Protein AF-A0A7N2RDJ6-F1 (afdb_monomer)

Radius of gyration: 25.92 Å; Cα contacts (8 Å, |Δi|>4): 77; chains: 1; bounding box: 68×64×64 Å

Organism: Quercus lobata (NCBI:txid97700)

Foldseek 3Di:
DVLLLVCFVDPLLDFDDDDPPPDPDDGDDDDPVSVVSNVVVVVVVCVVVVVVVVVVLVQVLVQLVVQLPPPDPVSNVVSVVVSVVVVVVVVVVVVVVVVCCVPVLVVCCVPVHDNVSVVVVVVVVVVVVVVVVVCVVVGDDDDDDDDVVVVVVVVVVVVVVVVVVVVVVVVVVVD

Structure (mmCIF, N/CA/C/O backbone):
data_AF-A0A7N2RDJ6-F1
#
_entry.id   AF-A0A7N2RDJ6-F1
#
loop_
_atom_site.group_PDB
_atom_site.id
_atom_site.type_symbol
_atom_site.label_atom_id
_atom_site.label_alt_id
_atom_site.label_comp_id
_atom_site.label_asym_id
_atom_site.label_entity_id
_atom_site.label_seq_id
_atom_site.pdbx_PDB_ins_code
_atom_site.Cartn_x
_atom_site.Cartn_y
_atom_site.Cartn_z
_atom_site.occupancy
_atom_site.B_iso_or_equiv
_atom_site.auth_seq_id
_atom_site.auth_comp_id
_atom_site.auth_asym_id
_atom_site.auth_atom_id
_atom_site.pdbx_PDB_model_num
ATOM 1 N N . MET A 1 1 ? -2.648 -0.858 -9.527 1.00 84.12 1 MET A N 1
ATOM 2 C CA . MET A 1 1 ? -1.310 -1.440 -9.790 1.00 84.12 1 MET A CA 1
ATOM 3 C C . MET A 1 1 ? -1.235 -2.173 -11.122 1.00 84.12 1 MET A C 1
ATOM 5 O O . MET A 1 1 ? -0.300 -1.922 -11.865 1.00 84.12 1 MET A O 1
ATOM 9 N N . SER A 1 2 ? -2.200 -3.032 -11.462 1.00 88.25 2 SER A N 1
ATOM 10 C CA . SER A 1 2 ? -2.124 -3.882 -12.663 1.00 88.25 2 SER A CA 1
ATOM 11 C C . SER A 1 2 ? -1.975 -3.104 -13.975 1.00 88.25 2 SER A C 1
ATOM 13 O O . SER A 1 2 ? -1.138 -3.462 -14.792 1.00 88.25 2 SER A O 1
ATOM 15 N N . VAL A 1 3 ? -2.705 -1.995 -14.149 1.00 90.31 3 VAL A N 1
ATOM 16 C CA . VAL A 1 3 ? -2.585 -1.139 -15.346 1.00 90.31 3 VAL A CA 1
ATOM 17 C C . VAL A 1 3 ? -1.170 -0.560 -15.479 1.00 90.31 3 VAL A C 1
ATOM 19 O O . VAL A 1 3 ? -0.570 -0.650 -16.542 1.00 90.31 3 VAL A O 1
ATOM 22 N N . LEU A 1 4 ? -0.598 -0.053 -14.382 1.00 91.44 4 LEU A N 1
ATOM 23 C CA . LEU A 1 4 ? 0.772 0.476 -14.349 1.00 91.44 4 LEU A CA 1
ATOM 24 C C . LEU A 1 4 ? 1.831 -0.613 -14.605 1.00 91.44 4 LEU A C 1
ATOM 26 O O . LEU A 1 4 ? 2.878 -0.367 -15.198 1.00 91.44 4 LEU A O 1
ATOM 30 N N . TRP A 1 5 ? 1.568 -1.848 -14.183 1.00 93.06 5 TRP A N 1
ATOM 31 C CA . TRP A 1 5 ? 2.456 -2.966 -14.489 1.00 93.06 5 TRP A CA 1
ATOM 32 C C . TRP A 1 5 ? 2.391 -3.356 -15.973 1.00 93.06 5 TRP A C 1
ATOM 34 O O . TRP A 1 5 ? 3.430 -3.573 -16.600 1.00 93.06 5 TRP A O 1
ATOM 44 N N . LEU A 1 6 ? 1.195 -3.342 -16.573 1.00 88.94 6 LEU A N 1
ATOM 45 C CA . LEU A 1 6 ? 1.005 -3.575 -18.008 1.00 88.94 6 LEU A CA 1
ATOM 46 C C . LEU A 1 6 ? 1.726 -2.528 -18.866 1.00 88.94 6 LEU A C 1
ATOM 48 O O . LEU A 1 6 ? 2.310 -2.898 -19.885 1.00 88.94 6 LEU A O 1
ATOM 52 N N . THR A 1 7 ? 1.777 -1.258 -18.441 1.00 88.12 7 THR A N 1
ATOM 53 C CA . THR A 1 7 ? 2.555 -0.230 -19.161 1.00 88.12 7 THR A CA 1
ATOM 54 C C . THR A 1 7 ? 4.058 -0.516 -19.168 1.00 88.12 7 THR A C 1
ATOM 56 O O . THR A 1 7 ? 4.753 -0.093 -20.087 1.00 88.12 7 THR A O 1
ATOM 59 N N . ALA A 1 8 ? 4.575 -1.246 -18.174 1.00 86.50 8 ALA A N 1
ATOM 60 C CA . ALA A 1 8 ? 5.980 -1.651 -18.141 1.00 86.50 8 ALA A CA 1
ATOM 61 C C . ALA A 1 8 ? 6.258 -2.904 -18.991 1.00 86.50 8 ALA A C 1
ATOM 63 O O . ALA A 1 8 ? 7.338 -3.012 -19.574 1.00 86.50 8 ALA A O 1
ATOM 64 N N . ILE A 1 9 ? 5.304 -3.842 -19.062 1.00 88.44 9 ILE A N 1
ATOM 65 C CA . ILE A 1 9 ? 5.426 -5.086 -19.842 1.00 88.44 9 ILE A CA 1
ATOM 66 C C . ILE A 1 9 ? 5.318 -4.807 -21.342 1.00 88.44 9 ILE A C 1
ATOM 68 O O . ILE A 1 9 ? 6.100 -5.345 -22.126 1.00 88.44 9 ILE A O 1
ATOM 72 N N . LEU A 1 10 ? 4.348 -3.986 -21.752 1.00 87.69 10 LEU A N 1
ATOM 73 C CA . LEU A 1 10 ? 4.045 -3.776 -23.162 1.00 87.69 10 LEU A CA 1
ATOM 74 C C . LEU A 1 10 ? 5.074 -2.833 -23.805 1.00 87.69 10 LEU A C 1
ATOM 76 O O . LEU A 1 10 ? 5.105 -1.646 -23.479 1.00 87.69 10 LEU A O 1
ATOM 80 N N . PRO A 1 11 ? 5.882 -3.304 -24.774 1.00 78.38 11 PRO A N 1
ATOM 81 C CA . PRO A 1 11 ? 6.878 -2.461 -25.431 1.00 78.38 11 PRO A CA 1
ATOM 82 C C . PRO A 1 11 ? 6.242 -1.332 -26.253 1.00 78.38 11 PRO A C 1
ATOM 84 O O . PRO A 1 11 ? 6.868 -0.298 -26.418 1.00 78.38 11 PRO A O 1
ATOM 87 N N . GLN A 1 12 ? 4.992 -1.494 -26.700 1.00 80.25 12 GLN A N 1
ATOM 88 C CA . GLN A 1 12 ? 4.221 -0.465 -27.414 1.00 80.25 12 GLN A CA 1
ATOM 89 C C . GLN A 1 12 ? 3.769 0.693 -26.502 1.00 80.25 12 GLN A C 1
ATOM 91 O O . GLN A 1 12 ? 3.527 1.806 -26.967 1.00 80.25 12 GLN A O 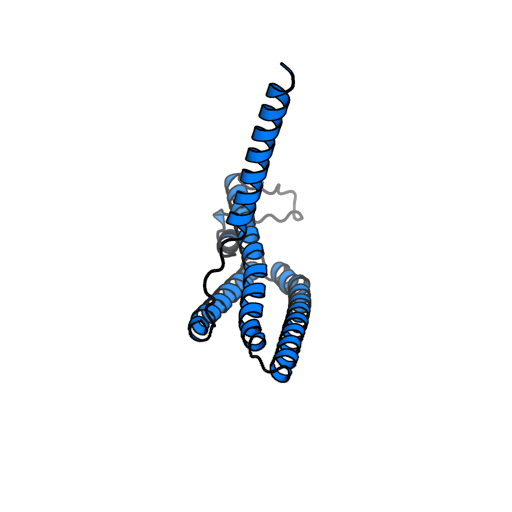1
ATOM 96 N N . ALA A 1 13 ? 3.672 0.455 -25.189 1.00 79.38 13 ALA A N 1
ATOM 97 C CA . ALA A 1 13 ? 3.237 1.455 -24.213 1.00 79.38 13 ALA A CA 1
ATOM 98 C C . ALA A 1 13 ? 4.369 2.404 -23.772 1.00 79.38 13 ALA A C 1
ATOM 100 O O . ALA A 1 13 ? 4.119 3.339 -23.013 1.00 79.38 13 ALA A O 1
ATOM 101 N N . ARG A 1 14 ? 5.602 2.187 -24.249 1.00 82.62 14 ARG A N 1
ATOM 102 C CA . ARG A 1 14 ? 6.781 2.996 -23.919 1.00 82.62 14 ARG A CA 1
ATOM 103 C C . ARG A 1 14 ? 7.601 3.332 -25.170 1.00 82.62 14 ARG A C 1
ATOM 105 O O . ARG A 1 14 ? 7.579 2.567 -26.132 1.00 82.62 14 ARG A O 1
ATOM 112 N N . PRO A 1 15 ? 8.333 4.457 -25.186 1.00 82.50 15 PRO A N 1
ATOM 113 C CA . PRO A 1 15 ? 9.274 4.745 -26.261 1.00 82.50 15 PRO A CA 1
ATOM 114 C C . PRO A 1 15 ? 10.412 3.705 -26.290 1.00 82.50 15 PRO A C 1
ATOM 116 O O . PRO A 1 15 ? 10.702 3.072 -25.265 1.00 82.50 15 PRO A O 1
ATOM 119 N N . PRO A 1 16 ? 11.065 3.511 -27.451 1.00 79.94 16 PRO A N 1
ATOM 120 C CA . PRO A 1 16 ? 12.180 2.582 -27.578 1.00 79.94 16 PRO A CA 1
ATOM 121 C C . PRO A 1 16 ? 13.327 2.959 -26.622 1.00 79.94 16 PRO A C 1
ATOM 123 O O . PRO A 1 16 ? 13.554 4.144 -26.360 1.00 79.94 16 PRO A O 1
ATOM 126 N N . PRO A 1 17 ? 14.054 1.966 -26.075 1.00 76.19 17 PRO A N 1
ATOM 127 C CA . PRO A 1 17 ? 15.124 2.219 -25.118 1.00 76.19 17 PRO A CA 1
ATOM 128 C C . PRO A 1 17 ? 16.243 3.039 -25.770 1.00 76.19 17 PRO A C 1
ATOM 130 O O . PRO A 1 17 ? 16.859 2.602 -26.736 1.00 76.19 17 PRO A O 1
ATOM 133 N N . CYS A 1 18 ? 16.525 4.211 -25.206 1.00 77.94 18 CYS A N 1
ATOM 134 C CA . CYS A 1 18 ? 17.568 5.129 -25.656 1.00 77.94 18 CYS A CA 1
ATOM 135 C C . CYS A 1 18 ? 18.614 5.307 -24.548 1.00 77.94 18 CYS A C 1
ATOM 137 O O . CYS A 1 18 ? 18.261 5.451 -23.373 1.00 77.94 18 CYS A O 1
ATOM 139 N N . LYS A 1 19 ? 19.906 5.300 -24.898 1.00 70.25 19 LYS A N 1
ATOM 140 C CA . LYS A 1 19 ? 21.000 5.586 -23.956 1.00 70.25 19 LYS A CA 1
ATOM 141 C C . LYS A 1 19 ? 21.505 7.005 -24.187 1.00 70.25 19 LYS A C 1
ATOM 143 O O . LYS A 1 19 ? 22.289 7.240 -25.095 1.00 70.25 19 LYS A O 1
ATOM 148 N N . HIS A 1 20 ? 21.129 7.918 -23.295 1.00 65.88 20 HIS A N 1
ATOM 149 C CA . HIS A 1 20 ? 21.476 9.344 -23.371 1.00 65.88 20 HIS A CA 1
ATOM 150 C C . HIS A 1 20 ? 22.996 9.634 -23.462 1.00 65.88 20 HIS A C 1
ATOM 152 O O . HIS A 1 20 ? 23.388 10.682 -23.954 1.00 65.88 20 HIS A O 1
ATOM 158 N N . ASN A 1 21 ? 23.861 8.694 -23.043 1.00 62.94 21 ASN A N 1
ATOM 159 C CA . ASN A 1 21 ? 25.312 8.896 -22.894 1.00 62.94 21 ASN A CA 1
ATOM 160 C C . ASN A 1 21 ? 26.212 8.160 -23.910 1.00 62.94 21 ASN A C 1
ATOM 162 O O . ASN A 1 21 ? 27.425 8.116 -23.714 1.00 62.94 21 ASN A O 1
ATOM 166 N N . LYS A 1 22 ? 25.679 7.568 -24.987 1.00 53.78 22 LYS A N 1
ATOM 167 C CA . LYS A 1 22 ? 26.521 6.985 -26.052 1.00 53.78 22 LYS A CA 1
ATOM 168 C C . LYS A 1 22 ? 26.157 7.571 -27.418 1.00 53.78 22 LYS A C 1
ATOM 170 O O . LYS A 1 22 ? 25.371 6.987 -28.143 1.00 53.78 22 LYS A O 1
ATOM 175 N N . GLY A 1 23 ? 26.771 8.706 -27.765 1.00 53.34 23 GLY A N 1
ATOM 176 C CA . GLY A 1 23 ? 26.924 9.127 -29.164 1.00 53.34 23 GLY A CA 1
ATOM 177 C C . GLY A 1 23 ? 25.750 9.862 -29.820 1.00 53.34 23 GLY A C 1
ATOM 178 O O . GLY A 1 23 ? 25.393 9.530 -30.940 1.00 53.34 23 GLY A O 1
ATOM 179 N N . GLY A 1 24 ? 25.178 10.885 -29.175 1.00 56.41 24 GLY A N 1
ATOM 180 C CA . GLY A 1 24 ? 24.374 11.902 -29.879 1.00 56.41 24 GLY A CA 1
ATOM 181 C C . GLY A 1 24 ? 23.005 11.464 -30.422 1.00 56.41 24 GLY A C 1
ATOM 182 O O . GLY A 1 24 ? 22.359 12.247 -31.119 1.00 56.41 24 GLY A O 1
ATOM 183 N N . GLU A 1 25 ? 22.527 10.259 -30.100 1.00 61.84 25 GLU A N 1
ATOM 184 C CA . GLU A 1 25 ? 21.175 9.819 -30.456 1.00 61.84 25 GLU A CA 1
ATOM 185 C C . GLU A 1 25 ? 20.118 10.637 -29.695 1.00 61.84 25 GLU A C 1
ATOM 187 O O . GLU A 1 25 ? 20.020 10.597 -28.465 1.00 61.84 25 GLU A O 1
ATOM 192 N N . LYS A 1 26 ? 19.298 11.394 -30.435 1.00 68.12 26 LYS A N 1
ATOM 193 C CA . LYS A 1 26 ? 18.128 12.084 -29.881 1.00 68.12 26 LYS A CA 1
ATOM 194 C C . LYS A 1 26 ? 17.074 11.038 -29.517 1.00 68.12 26 LYS A C 1
ATOM 196 O O . LYS A 1 26 ? 16.489 10.417 -30.401 1.00 68.12 26 LYS A O 1
ATOM 201 N N . CYS A 1 27 ? 16.822 10.849 -28.224 1.00 76.88 27 CYS A N 1
ATOM 202 C CA . CYS A 1 27 ? 15.747 9.971 -27.770 1.00 76.88 27 CYS A CA 1
ATOM 203 C C . CYS A 1 27 ? 14.390 10.467 -28.299 1.00 76.88 27 CYS A C 1
ATOM 205 O O . CYS A 1 27 ? 14.088 11.659 -28.228 1.00 76.88 27 CYS A O 1
ATOM 207 N N . VAL A 1 28 ? 13.565 9.548 -28.802 1.00 82.75 28 VAL A N 1
ATOM 208 C CA . VAL A 1 28 ? 12.214 9.860 -29.287 1.00 82.75 28 VAL A CA 1
ATOM 209 C C . VAL A 1 28 ? 11.318 10.209 -28.098 1.00 82.75 28 VAL A C 1
ATOM 211 O O . VAL A 1 28 ? 11.235 9.449 -27.131 1.00 82.75 28 VAL A O 1
ATOM 214 N N . SER A 1 29 ? 10.648 11.361 -28.163 1.00 81.31 29 SER A N 1
ATOM 215 C CA . SER A 1 29 ? 9.663 11.761 -27.156 1.00 81.31 29 SER A CA 1
ATOM 216 C C . SER A 1 29 ? 8.464 10.802 -27.145 1.00 81.31 29 SER A C 1
ATOM 218 O O . SER A 1 29 ? 8.066 10.309 -28.202 1.00 81.31 29 SER A O 1
ATOM 220 N N . PRO A 1 30 ? 7.866 10.531 -25.972 1.00 83.56 30 PRO A N 1
ATOM 221 C CA . PRO A 1 30 ? 6.702 9.657 -25.880 1.00 83.56 30 PRO A CA 1
ATOM 222 C C . PRO A 1 30 ? 5.511 10.239 -26.651 1.00 83.56 30 PRO A C 1
ATOM 224 O O . PRO A 1 30 ? 5.290 11.451 -26.660 1.00 83.56 30 PRO A O 1
ATOM 227 N N . SER A 1 31 ? 4.718 9.361 -27.266 1.00 88.94 31 SER A N 1
ATOM 228 C CA . SER A 1 31 ? 3.460 9.752 -27.911 1.00 88.94 31 SER A CA 1
ATOM 229 C C . SER A 1 31 ? 2.436 10.229 -26.872 1.00 88.94 31 SER A C 1
ATOM 231 O O . SER A 1 31 ? 2.425 9.755 -25.731 1.00 88.94 31 SER A O 1
ATOM 233 N N . SER A 1 32 ? 1.523 11.120 -27.270 1.00 89.94 32 SER A N 1
ATOM 234 C CA . SER A 1 32 ? 0.428 11.607 -26.417 1.00 89.94 32 SER A CA 1
ATOM 235 C C . SER A 1 32 ? -0.410 10.464 -25.835 1.00 89.94 32 SER A C 1
ATOM 237 O O . SER A 1 32 ? -0.785 10.511 -24.665 1.00 89.94 32 SER A O 1
ATOM 239 N N . ALA A 1 33 ? -0.629 9.395 -26.606 1.00 88.44 33 ALA A N 1
ATOM 240 C CA . ALA A 1 33 ? -1.354 8.209 -26.155 1.00 88.44 33 ALA A CA 1
ATOM 241 C C . ALA A 1 33 ? -0.605 7.429 -25.056 1.00 88.44 33 ALA A C 1
ATOM 243 O O . ALA A 1 33 ? -1.222 6.978 -24.092 1.00 88.44 33 ALA A O 1
ATOM 244 N N . GLN A 1 34 ? 0.725 7.304 -25.163 1.00 89.38 34 GLN A N 1
ATOM 245 C CA . GLN A 1 34 ? 1.556 6.633 -24.152 1.00 89.38 34 GLN A CA 1
ATOM 246 C C . GLN A 1 34 ? 1.541 7.413 -22.833 1.00 89.38 34 GLN A C 1
ATOM 248 O O . GLN A 1 34 ? 1.411 6.832 -21.755 1.00 89.38 34 GLN A O 1
ATOM 253 N N . LEU A 1 35 ? 1.611 8.741 -22.928 1.00 90.75 35 LEU A N 1
ATOM 254 C CA . LEU A 1 35 ? 1.555 9.634 -21.778 1.00 90.75 35 LEU A CA 1
ATOM 255 C C . LEU A 1 35 ? 0.173 9.615 -21.104 1.00 90.75 35 LEU A C 1
ATOM 257 O O . LEU A 1 35 ? 0.085 9.505 -19.882 1.00 90.75 35 LEU A O 1
ATOM 261 N N . ALA A 1 36 ? -0.907 9.667 -21.889 1.00 92.69 36 ALA A N 1
ATOM 262 C CA . ALA A 1 36 ? -2.274 9.590 -21.379 1.00 92.69 36 ALA A CA 1
ATOM 263 C C . ALA A 1 36 ? -2.535 8.263 -20.649 1.00 92.69 36 ALA A C 1
ATOM 265 O O . ALA A 1 36 ? -3.088 8.259 -19.547 1.00 92.69 36 ALA A O 1
ATOM 266 N N . LEU A 1 37 ? -2.073 7.144 -21.217 1.00 91.69 37 LEU A N 1
ATOM 267 C CA . LEU A 1 37 ? -2.161 5.835 -20.575 1.00 91.69 37 LEU 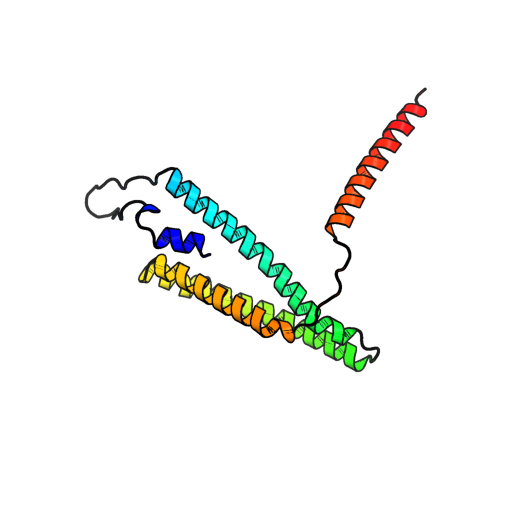A CA 1
ATOM 268 C C . LEU A 1 37 ? -1.411 5.821 -19.235 1.00 91.69 37 LEU A C 1
ATOM 270 O O . LEU A 1 37 ? -1.970 5.390 -18.225 1.00 91.69 37 LEU A O 1
ATOM 274 N N . LEU A 1 38 ? -0.185 6.346 -19.200 1.00 91.62 38 LEU A N 1
ATOM 275 C CA . LEU A 1 38 ? 0.614 6.427 -17.978 1.00 91.62 38 LEU A CA 1
ATOM 276 C C . LEU A 1 38 ? -0.076 7.268 -16.891 1.00 91.62 38 LEU A C 1
ATOM 278 O O . LEU A 1 38 ? -0.194 6.820 -15.749 1.00 91.62 38 LEU A O 1
ATOM 282 N N . PHE A 1 39 ? -0.580 8.456 -17.236 1.00 94.06 39 PHE A N 1
ATOM 283 C CA . PHE A 1 39 ? -1.293 9.308 -16.282 1.00 94.06 39 PHE A CA 1
ATOM 284 C C . PHE A 1 39 ? -2.579 8.662 -15.776 1.00 94.06 39 PHE A C 1
ATOM 286 O O . PHE A 1 39 ? -2.835 8.686 -14.572 1.00 94.06 39 PHE A O 1
ATOM 293 N N . SER A 1 40 ? -3.353 8.020 -16.653 1.00 94.12 40 SER A N 1
ATOM 294 C CA . SER A 1 40 ? -4.555 7.294 -16.233 1.00 94.12 40 SER A CA 1
ATOM 295 C C . SER A 1 40 ? -4.230 6.187 -15.218 1.00 94.12 40 SER A C 1
ATOM 297 O O . SER A 1 40 ? -4.941 6.023 -14.223 1.00 94.12 40 SER A O 1
ATOM 299 N N . ALA A 1 41 ? -3.105 5.486 -15.404 1.00 94.31 41 ALA A N 1
ATOM 300 C CA . ALA A 1 41 ? -2.645 4.448 -14.490 1.00 94.31 41 ALA A CA 1
ATOM 301 C C . ALA A 1 41 ? -2.250 5.018 -13.118 1.00 94.31 41 ALA A C 1
ATOM 303 O O . ALA A 1 41 ? -2.590 4.417 -12.095 1.00 94.31 41 ALA A O 1
ATOM 304 N N . PHE A 1 42 ? -1.581 6.176 -13.083 1.00 93.62 42 PHE A N 1
ATOM 305 C CA . PHE A 1 42 ? -1.235 6.877 -11.842 1.00 93.62 42 PHE A CA 1
ATOM 306 C C . PHE A 1 42 ? -2.460 7.409 -11.095 1.00 93.62 42 PHE A C 1
ATOM 308 O O . PHE A 1 42 ? -2.541 7.242 -9.878 1.00 93.62 42 PHE A O 1
ATOM 315 N N . VAL A 1 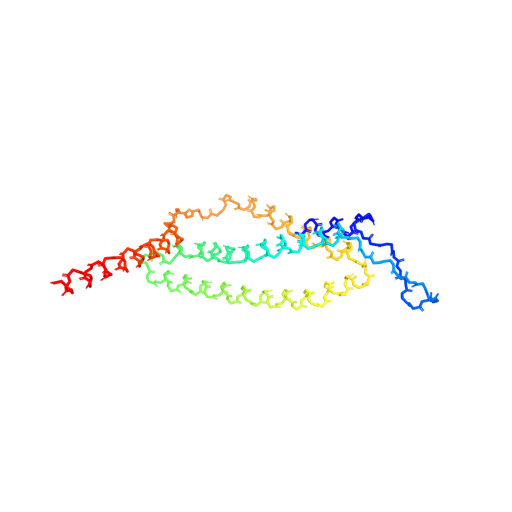43 ? -3.434 7.980 -11.808 1.00 95.69 43 VAL A N 1
ATOM 316 C CA . VAL A 1 43 ? 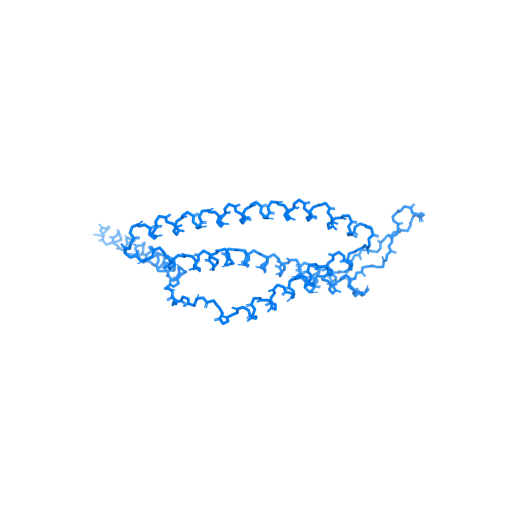-4.694 8.450 -11.209 1.00 95.69 43 VAL A CA 1
ATOM 317 C C . VAL A 1 43 ? -5.438 7.284 -10.565 1.00 95.69 43 VAL A C 1
ATOM 319 O O . VAL A 1 43 ? -5.772 7.342 -9.382 1.00 95.69 43 VAL A O 1
ATOM 322 N N . LEU A 1 44 ? -5.628 6.185 -11.300 1.00 93.19 44 LEU A N 1
ATOM 323 C CA . LEU A 1 44 ? -6.307 4.999 -10.773 1.00 93.19 44 LEU A CA 1
ATOM 324 C C . LEU A 1 44 ? -5.558 4.394 -9.574 1.00 93.19 44 LEU A C 1
ATOM 326 O O . LEU A 1 44 ? -6.168 3.904 -8.624 1.00 93.19 44 LEU A O 1
ATOM 330 N N . MET A 1 45 ? -4.226 4.432 -9.612 1.00 93.06 45 MET A N 1
ATOM 331 C CA . MET A 1 45 ? -3.371 4.005 -8.510 1.00 93.06 45 MET A CA 1
ATOM 332 C C . MET A 1 45 ? -3.565 4.854 -7.253 1.00 93.06 45 MET A C 1
ATOM 334 O O . MET A 1 45 ? -3.711 4.265 -6.185 1.00 93.06 45 MET A O 1
ATOM 338 N N . SER A 1 46 ? -3.548 6.186 -7.364 1.00 93.88 46 SER A N 1
ATOM 339 C CA . SER A 1 46 ? -3.722 7.080 -6.211 1.00 93.88 46 SER A CA 1
ATOM 340 C C . SER A 1 46 ? -5.101 6.878 -5.599 1.00 93.88 46 SER A C 1
ATOM 342 O O . SER A 1 46 ? -5.195 6.525 -4.429 1.00 93.88 46 SER A O 1
ATOM 344 N N . VAL A 1 47 ? -6.160 6.926 -6.414 1.00 93.69 47 VAL A N 1
ATOM 345 C CA . VAL A 1 47 ? -7.538 6.715 -5.939 1.00 93.69 47 VAL A CA 1
ATOM 346 C C . VAL A 1 47 ? -7.679 5.382 -5.193 1.00 93.69 47 VAL A C 1
ATOM 348 O O . VAL A 1 47 ? -8.256 5.334 -4.107 1.00 93.69 47 VAL A O 1
ATOM 351 N N . GLY A 1 48 ? -7.117 4.296 -5.735 1.00 90.69 48 GLY A N 1
ATOM 352 C CA . GLY A 1 48 ? -7.153 2.990 -5.076 1.00 90.69 48 GLY A CA 1
ATOM 353 C C . GLY A 1 48 ? -6.333 2.934 -3.782 1.00 90.69 48 GLY A C 1
ATOM 354 O O . GLY A 1 48 ? -6.810 2.420 -2.772 1.00 90.69 48 GLY A O 1
ATOM 355 N N . ALA A 1 49 ? -5.104 3.454 -3.791 1.00 89.50 49 ALA A N 1
ATOM 356 C CA . ALA A 1 49 ? -4.214 3.409 -2.633 1.00 89.50 49 ALA A CA 1
ATOM 357 C C . ALA A 1 49 ? -4.736 4.258 -1.466 1.00 89.50 49 ALA A C 1
ATOM 359 O O . ALA A 1 49 ? -4.677 3.820 -0.315 1.00 89.50 49 ALA A O 1
ATOM 360 N N . ASP A 1 50 ? -5.267 5.439 -1.769 1.00 90.25 50 ASP A N 1
ATOM 361 C CA . ASP A 1 50 ? -5.757 6.387 -0.773 1.00 90.25 50 ASP A CA 1
ATOM 362 C C . 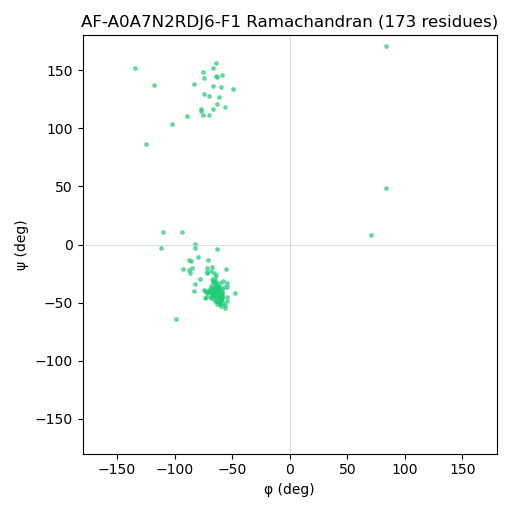ASP A 1 50 ? -7.136 5.989 -0.233 1.00 90.25 50 ASP A C 1
ATOM 364 O O . ASP A 1 50 ? -7.421 6.226 0.938 1.00 90.25 50 ASP A O 1
ATOM 368 N N . GLY A 1 51 ? -7.965 5.306 -1.031 1.00 90.12 51 GLY A N 1
ATOM 369 C CA . GLY A 1 51 ? -9.256 4.785 -0.576 1.00 90.12 51 GLY A CA 1
ATOM 370 C C . GLY A 1 51 ? -9.138 3.590 0.376 1.00 90.12 51 GLY A C 1
ATOM 371 O O . GLY A 1 51 ? -9.856 3.515 1.371 1.00 90.12 51 GLY A O 1
ATOM 372 N N . ILE A 1 52 ? -8.218 2.656 0.114 1.00 90.81 52 ILE A N 1
ATOM 373 C CA . ILE A 1 52 ? -8.127 1.407 0.892 1.00 90.81 52 ILE A CA 1
ATOM 374 C C . ILE A 1 52 ? -7.629 1.659 2.322 1.00 90.81 52 ILE A C 1
ATOM 376 O O . ILE A 1 52 ? -8.162 1.070 3.258 1.00 90.81 52 ILE A O 1
ATOM 380 N N . ARG A 1 53 ? -6.640 2.543 2.508 1.00 87.62 53 ARG A N 1
ATOM 381 C CA . ARG A 1 53 ? -5.968 2.784 3.802 1.00 87.62 53 ARG A CA 1
ATOM 382 C C . ARG A 1 53 ? -6.912 3.186 4.953 1.00 87.62 53 ARG A C 1
ATOM 384 O O . ARG A 1 53 ? -6.874 2.522 5.993 1.00 87.62 53 ARG A O 1
ATOM 391 N N . PRO A 1 54 ? -7.752 4.235 4.829 1.00 89.56 54 PRO A N 1
ATOM 392 C CA . PRO A 1 54 ? -8.665 4.618 5.904 1.00 89.56 54 PRO A CA 1
ATOM 393 C C . PRO A 1 54 ? -9.739 3.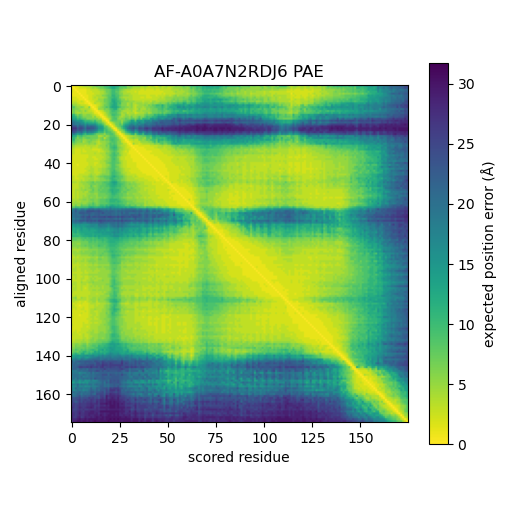550 6.138 1.00 89.56 54 PRO A C 1
ATOM 395 O O . PRO A 1 54 ? -10.072 3.262 7.287 1.00 89.56 54 PRO A O 1
ATOM 398 N N . CYS A 1 55 ? -10.232 2.908 5.073 1.00 89.12 55 CYS A N 1
ATOM 399 C CA . CYS A 1 55 ? -11.236 1.852 5.171 1.00 89.12 55 CYS A CA 1
ATOM 400 C C . CYS A 1 55 ? -10.703 0.612 5.898 1.00 89.12 55 CYS A C 1
ATOM 402 O O . CYS A 1 55 ? -11.397 0.071 6.756 1.00 89.12 55 CYS A O 1
ATOM 404 N N . SER A 1 56 ? -9.472 0.179 5.609 1.00 89.75 56 SER A N 1
ATOM 405 C CA . SER A 1 56 ? -8.861 -0.977 6.271 1.00 89.75 56 SER A CA 1
ATOM 406 C C . SER A 1 56 ? -8.594 -0.722 7.752 1.00 89.75 56 SER A C 1
ATOM 408 O O . SER A 1 56 ? -8.798 -1.616 8.572 1.00 89.75 56 SER A O 1
ATOM 410 N N . LEU A 1 57 ? -8.169 0.496 8.107 1.00 90.44 57 LEU A N 1
ATOM 411 C CA . LEU A 1 57 ? -7.907 0.855 9.499 1.00 90.44 57 LEU A CA 1
ATOM 412 C C . LEU A 1 57 ? -9.205 0.920 10.313 1.00 90.44 57 LEU A C 1
ATOM 414 O O . LEU A 1 57 ? -9.268 0.352 11.402 1.00 90.44 57 LEU A O 1
ATOM 418 N N . ALA A 1 58 ? -10.243 1.561 9.765 1.00 89.31 58 ALA A N 1
ATOM 419 C CA . ALA A 1 58 ? -11.566 1.610 10.381 1.00 89.31 58 ALA A CA 1
ATOM 420 C C . ALA A 1 58 ? -12.151 0.201 10.555 1.00 89.31 58 ALA A C 1
ATOM 422 O O . ALA A 1 58 ? -12.551 -0.163 11.656 1.00 89.31 58 ALA A O 1
ATOM 423 N N . PHE A 1 59 ? -12.095 -0.626 9.506 1.00 88.75 59 PHE A N 1
ATOM 424 C CA . PHE A 1 59 ? -12.547 -2.015 9.557 1.00 88.75 59 PHE A CA 1
ATOM 425 C C . PHE A 1 59 ? -11.809 -2.841 10.621 1.00 88.75 59 PHE A C 1
ATOM 427 O O . PHE A 1 59 ? -12.439 -3.600 11.356 1.00 88.75 59 PHE A O 1
ATOM 434 N N . GLY A 1 60 ? -10.485 -2.686 10.731 1.00 89.25 60 GLY A N 1
ATOM 435 C CA . GLY A 1 60 ? -9.686 -3.352 11.760 1.00 89.25 60 GLY A CA 1
ATOM 436 C C . GLY A 1 60 ? -10.071 -2.911 13.172 1.00 89.25 60 GLY A C 1
ATOM 437 O O . GLY A 1 60 ? -10.282 -3.755 14.041 1.00 89.25 60 GLY A O 1
ATOM 438 N N . ALA A 1 61 ? -10.236 -1.605 13.394 1.00 87.75 61 ALA A N 1
ATOM 439 C CA . ALA A 1 61 ? -10.693 -1.067 14.675 1.00 87.75 61 ALA A CA 1
ATOM 440 C C . ALA A 1 61 ? -12.096 -1.579 15.048 1.00 87.75 61 ALA A C 1
ATOM 442 O O . ALA A 1 61 ? -12.346 -1.931 16.205 1.00 87.75 61 ALA A O 1
ATOM 443 N N . ASP A 1 62 ? -12.982 -1.692 14.060 1.00 86.88 62 ASP A N 1
ATOM 444 C CA . ASP A 1 62 ? -14.341 -2.201 14.211 1.00 86.88 62 ASP A CA 1
ATOM 445 C C . ASP A 1 62 ? -14.377 -3.653 14.720 1.00 86.88 62 ASP A C 1
ATOM 447 O O . ASP A 1 62 ? -15.244 -3.997 15.529 1.00 86.88 62 ASP A O 1
ATOM 451 N N . GLN A 1 63 ? -13.396 -4.489 14.359 1.00 85.81 63 GLN A N 1
ATOM 452 C CA . GLN A 1 63 ? -13.298 -5.855 14.894 1.00 85.81 63 GLN A CA 1
ATOM 453 C C . GLN A 1 63 ? -13.047 -5.882 16.413 1.00 85.81 63 GLN A C 1
ATOM 455 O O . GLN A 1 63 ? -13.550 -6.765 17.106 1.00 85.81 63 GLN A O 1
ATOM 460 N N . PHE A 1 64 ? -12.306 -4.911 16.958 1.00 79.81 64 PHE A N 1
ATOM 461 C CA . PHE A 1 64 ? -11.969 -4.855 18.388 1.00 79.81 64 PHE A CA 1
ATOM 462 C C . PHE A 1 64 ? -12.964 -4.031 19.219 1.00 79.81 64 PHE A C 1
ATOM 464 O O . PHE A 1 64 ? -13.061 -4.222 20.433 1.00 79.81 64 PHE A O 1
ATOM 471 N N . ASN A 1 65 ? -13.729 -3.136 18.588 1.00 70.69 65 ASN A N 1
ATOM 472 C CA . ASN A 1 65 ? -14.653 -2.232 19.276 1.00 70.69 65 ASN A CA 1
ATOM 473 C C . ASN A 1 65 ? -15.841 -2.963 19.934 1.00 70.69 65 ASN A C 1
ATOM 475 O O . ASN A 1 65 ? -16.325 -2.544 20.984 1.00 70.69 65 ASN A O 1
ATOM 479 N N . GLN A 1 66 ? -16.289 -4.099 19.387 1.00 64.25 66 GLN A N 1
ATOM 480 C CA . GLN A 1 66 ? -17.393 -4.857 19.997 1.00 64.25 66 GLN A CA 1
ATOM 481 C C . GLN A 1 66 ? -17.021 -5.500 21.344 1.00 64.25 66 GLN A C 1
ATOM 483 O O . GLN A 1 66 ? -17.888 -5.684 22.193 1.00 64.25 66 GLN A O 1
ATOM 488 N N . LEU A 1 67 ? -15.730 -5.732 21.614 1.00 60.62 67 LEU A N 1
ATOM 489 C CA . LEU A 1 67 ? -15.260 -6.187 22.929 1.00 60.62 67 LEU A CA 1
ATOM 490 C C . LEU A 1 67 ? -15.363 -5.093 24.010 1.00 60.62 67 LEU A C 1
ATOM 492 O O . LEU A 1 67 ? -15.189 -5.377 25.194 1.00 60.62 67 LEU A O 1
ATOM 496 N N . VAL A 1 68 ? -15.579 -3.830 23.627 1.00 57.28 68 VAL A N 1
ATOM 497 C CA . VAL A 1 68 ? -15.677 -2.674 24.539 1.00 57.28 68 VAL A CA 1
ATOM 498 C C . VAL A 1 68 ? -17.115 -2.475 25.040 1.00 57.28 68 VAL A C 1
ATOM 500 O O . VAL A 1 68 ? -17.306 -1.857 26.086 1.00 57.28 68 VAL A O 1
ATOM 503 N N . GLN A 1 69 ? -18.116 -3.000 24.323 1.00 56.88 69 GLN A N 1
ATOM 504 C CA . GLN A 1 69 ? -19.545 -2.835 24.635 1.00 56.88 69 GLN A CA 1
ATOM 505 C C . GLN A 1 69 ? -20.079 -3.812 25.697 1.00 56.88 69 GLN A C 1
ATOM 507 O O . GLN A 1 69 ? -21.254 -3.751 26.037 1.00 56.88 69 GLN A O 1
ATOM 512 N N . VAL A 1 70 ? -19.237 -4.699 26.235 1.00 65.50 70 VAL A N 1
ATOM 513 C CA . VAL A 1 70 ? -19.598 -5.569 27.363 1.00 65.50 70 VAL A CA 1
ATOM 514 C C . VAL A 1 70 ? -19.623 -4.728 28.648 1.00 65.50 70 VAL A C 1
ATOM 516 O O . VAL A 1 70 ? -18.643 -4.039 28.934 1.00 65.50 70 VAL A O 1
ATOM 519 N N . ASP A 1 71 ? -20.705 -4.799 29.435 1.00 65.69 71 ASP A N 1
ATOM 520 C CA . ASP A 1 71 ? -20.919 -4.002 30.667 1.00 65.69 71 ASP A CA 1
ATOM 521 C C . ASP A 1 71 ? -19.901 -4.270 31.799 1.00 65.69 71 ASP A C 1
ATOM 523 O O . ASP A 1 71 ? -19.869 -3.581 32.821 1.00 65.69 71 ASP A O 1
ATOM 527 N N . ASP A 1 72 ? -18.993 -5.227 31.610 1.00 76.69 72 ASP A N 1
ATOM 528 C CA . ASP A 1 72 ? -17.888 -5.489 32.522 1.00 76.69 72 ASP A CA 1
ATOM 529 C C . ASP A 1 72 ? -16.772 -4.438 32.407 1.00 76.69 72 ASP A C 1
ATOM 531 O O . ASP A 1 72 ? -15.970 -4.417 31.465 1.00 76.69 72 ASP A O 1
ATOM 535 N N . LEU A 1 73 ? -16.616 -3.618 33.451 1.00 78.19 73 LEU A N 1
ATOM 536 C CA . LEU A 1 73 ? -15.576 -2.581 33.537 1.00 78.19 73 LEU A CA 1
ATOM 537 C C . LEU A 1 73 ? -14.147 -3.135 33.326 1.00 78.19 73 LEU A C 1
ATOM 539 O O . LEU A 1 73 ? -13.278 -2.452 32.772 1.00 78.19 73 LEU A O 1
ATOM 543 N N . LYS A 1 74 ? -13.892 -4.382 33.757 1.00 77.25 74 LYS A N 1
ATOM 544 C CA . LYS A 1 74 ? -12.608 -5.082 33.552 1.00 77.25 74 LYS A CA 1
ATOM 545 C C . LYS A 1 74 ? -12.379 -5.442 32.082 1.00 77.25 74 LYS A C 1
ATOM 547 O O . LYS A 1 74 ? -11.260 -5.279 31.589 1.00 77.25 74 LYS A O 1
ATOM 552 N N . VAL A 1 75 ? -13.424 -5.897 31.390 1.00 75.88 75 VAL A N 1
ATOM 553 C CA . VAL A 1 75 ? -13.382 -6.240 29.961 1.00 75.88 75 VAL A CA 1
ATOM 554 C C . VAL A 1 75 ? -13.177 -4.971 29.139 1.00 75.88 75 VAL A C 1
ATOM 556 O O . VAL A 1 75 ? -12.242 -4.912 28.345 1.00 75.88 75 VAL A O 1
ATOM 559 N N . LYS A 1 76 ? -13.916 -3.898 29.438 1.00 75.81 76 LYS A N 1
ATOM 560 C CA . LYS A 1 76 ? -13.768 -2.591 28.783 1.00 75.81 76 LYS A CA 1
ATOM 561 C C . LYS A 1 76 ? -12.337 -2.040 28.838 1.00 75.81 76 LYS A C 1
ATOM 563 O O . LYS A 1 76 ? -11.782 -1.660 27.807 1.00 75.81 76 LYS A O 1
ATOM 568 N N . LYS A 1 77 ? -11.700 -2.034 30.020 1.00 80.12 77 LYS A N 1
ATOM 569 C CA . LYS A 1 77 ? -10.297 -1.589 30.175 1.00 80.12 77 LYS A CA 1
ATOM 570 C C . LYS A 1 77 ? -9.324 -2.447 29.359 1.00 80.12 77 LYS A C 1
ATOM 572 O O . LYS A 1 77 ? -8.390 -1.909 28.764 1.00 80.12 77 LYS A O 1
ATOM 577 N N . ARG A 1 78 ? -9.536 -3.768 29.318 1.00 79.38 78 ARG A N 1
ATOM 578 C CA . ARG A 1 78 ? -8.721 -4.689 28.513 1.00 79.38 78 ARG A CA 1
ATOM 579 C C . ARG A 1 78 ? -8.885 -4.405 27.016 1.00 79.38 78 ARG A C 1
ATOM 581 O O . ARG A 1 78 ? -7.879 -4.307 26.322 1.00 79.38 78 ARG A O 1
ATOM 588 N N . SER A 1 79 ? -10.112 -4.217 26.541 1.00 79.50 79 SER A N 1
ATOM 589 C CA . SER A 1 79 ? -10.417 -3.973 25.127 1.00 79.50 79 SER A CA 1
ATOM 590 C C . SER A 1 79 ? -9.828 -2.653 24.616 1.00 79.50 79 SER A C 1
ATOM 592 O O . SER A 1 79 ? -9.224 -2.628 23.547 1.00 79.50 79 SER A O 1
ATOM 594 N N . VAL A 1 80 ? -9.886 -1.577 25.413 1.00 83.94 80 VAL A N 1
ATOM 595 C CA . VAL A 1 80 ? -9.230 -0.295 25.076 1.00 83.94 80 VAL A CA 1
ATOM 596 C C . VAL A 1 80 ? -7.711 -0.456 24.966 1.00 83.94 80 VAL A C 1
ATOM 598 O O . VAL A 1 80 ? -7.101 0.062 24.032 1.00 83.94 80 VAL A O 1
ATOM 601 N N . LYS A 1 81 ? -7.094 -1.217 25.881 1.00 86.81 81 LYS A N 1
ATOM 602 C CA . LYS A 1 81 ? -5.652 -1.492 25.836 1.00 86.81 81 LYS A CA 1
ATOM 603 C C . LYS A 1 81 ? -5.266 -2.279 24.579 1.00 86.81 81 LYS A C 1
ATOM 605 O O . LYS A 1 81 ? -4.279 -1.932 23.939 1.00 86.81 81 LYS A O 1
ATOM 610 N N . ILE A 1 82 ? -6.056 -3.288 24.201 1.00 86.75 82 ILE A N 1
ATOM 611 C CA . ILE A 1 82 ? -5.846 -4.066 22.967 1.00 86.75 82 ILE A CA 1
ATOM 612 C C . ILE A 1 82 ? -5.927 -3.154 21.739 1.00 86.75 82 ILE A C 1
ATOM 614 O O . ILE A 1 82 ? -5.046 -3.214 20.885 1.00 86.75 82 ILE A O 1
ATOM 618 N N . LEU A 1 83 ? -6.927 -2.271 21.677 1.00 88.69 83 LEU A N 1
ATOM 619 C CA . LEU A 1 83 ? -7.087 -1.329 20.571 1.00 88.69 83 LEU A CA 1
ATOM 620 C C . LEU A 1 83 ? -5.899 -0.355 20.465 1.00 88.69 83 LEU A C 1
ATOM 622 O O . LEU A 1 83 ? -5.388 -0.119 19.373 1.00 88.69 83 LEU A O 1
ATOM 626 N N . GLN A 1 84 ? -5.410 0.171 21.590 1.00 89.88 84 GLN A N 1
ATOM 627 C CA . GLN A 1 84 ? -4.225 1.034 21.608 1.00 89.88 84 GLN A CA 1
ATOM 628 C C . GLN A 1 84 ? -2.967 0.287 21.143 1.00 89.88 84 GLN A C 1
ATOM 630 O O . GLN A 1 84 ? -2.191 0.818 20.348 1.00 89.88 84 GLN A O 1
ATOM 635 N N . THR A 1 85 ? -2.769 -0.950 21.606 1.00 91.19 85 THR A N 1
ATOM 636 C CA . THR A 1 85 ? -1.665 -1.803 21.150 1.00 91.19 85 THR A CA 1
ATOM 637 C C . THR A 1 85 ? -1.770 -2.100 19.654 1.00 91.19 85 THR A C 1
ATOM 639 O O . THR A 1 85 ? -0.754 -2.030 18.968 1.00 91.19 85 THR A O 1
ATOM 642 N N . PHE A 1 86 ? -2.975 -2.350 19.135 1.00 90.69 86 PHE A N 1
ATOM 643 C CA . PHE A 1 86 ? -3.223 -2.521 17.703 1.00 90.69 86 PHE A CA 1
ATOM 644 C C . PHE A 1 86 ? -2.794 -1.288 16.901 1.00 90.69 86 PHE A C 1
ATOM 646 O O . PHE A 1 86 ? -2.023 -1.430 15.955 1.00 90.69 86 PHE A O 1
ATOM 653 N N . PHE A 1 87 ? -3.214 -0.082 17.298 1.00 91.50 87 PHE A N 1
ATOM 654 C CA . PHE A 1 87 ? -2.792 1.142 16.611 1.00 91.50 87 PHE A CA 1
ATOM 655 C C . PHE A 1 87 ? -1.277 1.353 16.680 1.00 91.50 87 PHE A C 1
ATOM 657 O O . PHE A 1 87 ? -0.671 1.700 15.670 1.00 91.50 87 PHE A O 1
ATOM 664 N N . ASN A 1 88 ? -0.655 1.105 17.835 1.00 94.31 88 ASN A N 1
ATOM 665 C CA . ASN A 1 88 ? 0.792 1.251 17.984 1.00 94.31 88 ASN A CA 1
ATOM 666 C C . ASN A 1 88 ? 1.561 0.310 17.040 1.00 94.31 88 ASN A C 1
ATOM 668 O O . ASN A 1 88 ? 2.429 0.759 16.299 1.00 94.31 88 ASN A O 1
ATOM 672 N N . TRP A 1 89 ? 1.190 -0.975 17.010 1.00 94.25 89 TRP A N 1
ATOM 673 C CA . TRP A 1 89 ? 1.776 -1.956 16.090 1.00 94.25 89 TRP A CA 1
ATOM 674 C C . TRP A 1 89 ? 1.480 -1.645 14.623 1.00 94.25 89 TRP A C 1
ATOM 676 O O . TRP A 1 89 ? 2.343 -1.834 13.770 1.00 94.25 89 TRP A O 1
ATOM 686 N N . TYR A 1 90 ? 0.282 -1.144 14.315 1.00 92.44 90 TYR A N 1
ATOM 687 C CA . TYR A 1 90 ? -0.072 -0.723 12.965 1.00 92.44 90 TYR A CA 1
ATOM 688 C C . TYR A 1 90 ? 0.871 0.383 12.475 1.00 92.44 90 TYR A C 1
ATOM 690 O O . TYR A 1 90 ? 1.495 0.221 11.428 1.00 92.44 90 TYR A O 1
ATOM 698 N N . TYR A 1 91 ? 1.041 1.466 13.240 1.00 94.00 91 TYR A N 1
ATOM 699 C CA . TYR A 1 91 ? 1.914 2.576 12.841 1.00 94.00 91 TYR A CA 1
ATOM 700 C C . TYR A 1 91 ? 3.390 2.182 12.772 1.00 94.00 91 TYR A C 1
ATOM 702 O O . TYR A 1 91 ? 4.070 2.579 11.824 1.00 94.00 91 TYR A O 1
ATOM 710 N N . ASP A 1 92 ? 3.863 1.362 13.711 1.00 96.00 92 ASP A N 1
ATOM 711 C CA . ASP A 1 92 ? 5.225 0.824 13.681 1.00 96.00 92 ASP A CA 1
ATOM 712 C C . ASP A 1 92 ? 5.466 -0.013 12.411 1.00 96.00 92 ASP A C 1
ATOM 714 O O . ASP A 1 92 ? 6.399 0.242 11.644 1.00 96.00 92 ASP A O 1
ATOM 718 N N . SER A 1 93 ? 4.541 -0.928 12.094 1.00 95.50 93 SER A N 1
ATOM 719 C CA . SER A 1 93 ? 4.623 -1.763 10.889 1.00 95.50 93 SER A CA 1
ATOM 720 C C . SER A 1 93 ? 4.574 -0.950 9.590 1.00 95.50 93 SER A C 1
ATOM 722 O O . SER A 1 93 ? 5.288 -1.270 8.634 1.00 95.50 93 SER A O 1
ATOM 724 N N . VAL A 1 94 ? 3.781 0.127 9.543 1.00 93.81 94 VAL A N 1
ATOM 725 C CA . VAL A 1 94 ? 3.725 1.045 8.396 1.00 93.81 94 VAL A CA 1
ATOM 726 C C . VAL A 1 94 ? 5.052 1.782 8.246 1.00 93.81 94 VAL A C 1
ATOM 728 O O . VAL A 1 94 ? 5.559 1.874 7.127 1.00 93.81 94 VAL A O 1
ATOM 731 N N . GLY A 1 95 ? 5.643 2.249 9.347 1.00 95.94 95 GLY A N 1
ATOM 732 C CA . GLY A 1 95 ? 6.962 2.882 9.344 1.00 95.94 95 GLY A CA 1
ATOM 733 C C . GLY A 1 95 ? 8.029 1.971 8.734 1.00 95.94 95 GLY A C 1
ATOM 734 O O . GLY A 1 95 ? 8.685 2.351 7.759 1.00 95.94 95 GLY A O 1
ATOM 735 N N . ILE A 1 96 ? 8.129 0.732 9.224 1.00 97.06 96 ILE A N 1
ATOM 736 C CA . ILE A 1 96 ? 9.062 -0.279 8.696 1.00 97.06 96 ILE A CA 1
ATOM 737 C C . ILE A 1 96 ? 8.786 -0.562 7.212 1.00 97.06 96 ILE A C 1
ATOM 739 O O . ILE A 1 96 ? 9.711 -0.616 6.398 1.00 97.06 96 ILE A O 1
ATOM 743 N N . SER A 1 97 ? 7.514 -0.691 6.831 1.00 94.56 97 SER A N 1
ATOM 744 C CA . SER A 1 97 ? 7.115 -0.944 5.442 1.00 94.56 97 SER A CA 1
ATOM 745 C C . SER A 1 97 ? 7.540 0.186 4.502 1.00 94.56 97 SER A C 1
ATOM 747 O O . SER A 1 97 ? 8.014 -0.084 3.398 1.00 94.56 97 SER A O 1
ATOM 749 N N . VAL A 1 98 ? 7.418 1.448 4.928 1.00 95.44 98 VAL A N 1
ATOM 750 C CA . VAL A 1 98 ? 7.870 2.607 4.143 1.00 95.44 98 VAL A CA 1
ATOM 751 C C . VAL A 1 98 ? 9.392 2.611 4.009 1.00 95.44 98 VAL A C 1
ATOM 753 O O . VAL A 1 98 ? 9.884 2.802 2.897 1.00 95.44 98 VAL A O 1
ATOM 756 N N . MET A 1 99 ? 10.139 2.326 5.082 1.00 96.69 99 MET A N 1
ATOM 757 C CA . MET A 1 99 ? 11.605 2.213 5.023 1.00 96.69 99 MET A CA 1
ATOM 758 C C . MET A 1 99 ? 12.058 1.132 4.031 1.00 96.69 99 MET A C 1
ATOM 760 O O . MET A 1 99 ? 12.952 1.366 3.211 1.00 96.69 99 MET A O 1
ATOM 764 N N . LEU A 1 100 ? 11.408 -0.035 4.053 1.00 95.81 100 LEU A N 1
ATOM 765 C CA . LEU A 1 100 ? 11.666 -1.109 3.092 1.00 95.81 100 LEU A CA 1
ATOM 766 C C . LEU A 1 100 ? 11.273 -0.707 1.667 1.00 95.81 100 LEU A C 1
ATOM 768 O O . LEU A 1 100 ? 12.011 -1.006 0.730 1.00 95.81 100 LEU A O 1
ATOM 772 N N . ALA A 1 101 ? 10.158 -0.000 1.481 1.00 93.81 101 ALA A N 1
ATOM 773 C CA . ALA A 1 101 ? 9.730 0.460 0.164 1.00 93.81 101 ALA A CA 1
ATOM 774 C C . ALA A 1 101 ? 10.742 1.441 -0.453 1.00 93.81 101 ALA A C 1
ATOM 776 O O . ALA A 1 101 ? 11.175 1.240 -1.586 1.00 93.81 101 ALA A O 1
ATOM 777 N N . VAL A 1 102 ? 11.188 2.461 0.281 1.00 95.69 102 VAL A N 1
ATOM 778 C CA . VAL A 1 102 ? 12.133 3.453 -0.270 1.00 95.69 102 VAL A CA 1
ATOM 779 C C . VAL A 1 102 ? 13.547 2.900 -0.470 1.00 95.69 102 VAL A C 1
ATOM 781 O O . VAL A 1 102 ? 14.299 3.444 -1.272 1.00 95.69 102 VAL A O 1
ATOM 784 N N . THR A 1 103 ? 13.905 1.808 0.212 1.00 95.12 103 THR A N 1
ATOM 785 C CA . THR A 1 103 ? 15.242 1.200 0.115 1.00 95.12 103 THR A CA 1
ATOM 786 C C . THR A 1 103 ? 15.248 0.005 -0.840 1.00 95.12 103 THR A C 1
ATOM 788 O O . THR A 1 103 ? 15.885 0.030 -1.893 1.00 95.12 103 THR A O 1
ATOM 791 N N . VAL A 1 104 ? 14.506 -1.052 -0.499 1.00 94.69 104 VAL A N 1
ATOM 792 C CA . VAL A 1 104 ? 14.527 -2.340 -1.205 1.00 94.69 104 VAL A CA 1
ATOM 793 C C . VAL A 1 104 ? 13.811 -2.247 -2.548 1.00 94.69 104 VAL A C 1
ATOM 795 O O . VAL A 1 104 ? 14.352 -2.712 -3.551 1.00 94.69 104 VAL A O 1
ATOM 798 N N . MET A 1 105 ? 12.621 -1.634 -2.610 1.00 93.06 105 MET A N 1
ATOM 799 C CA . MET A 1 105 ? 11.904 -1.545 -3.892 1.00 93.06 105 MET A CA 1
ATOM 800 C C . MET A 1 105 ? 12.637 -0.648 -4.884 1.00 93.06 105 MET A C 1
ATOM 802 O O . MET A 1 105 ? 12.740 -1.017 -6.051 1.00 93.06 105 MET A O 1
ATOM 806 N N . VAL A 1 106 ? 13.198 0.476 -4.429 1.00 94.00 106 VAL A N 1
ATOM 807 C CA . VAL A 1 106 ? 14.000 1.363 -5.289 1.00 94.00 106 VAL A CA 1
ATOM 808 C C . VAL A 1 106 ? 15.249 0.640 -5.798 1.00 94.00 106 VAL A C 1
ATOM 810 O O . VAL A 1 106 ? 15.556 0.708 -6.989 1.00 94.00 106 VAL A O 1
ATOM 813 N N . TYR A 1 107 ? 15.929 -0.133 -4.944 1.00 94.81 107 TYR A N 1
ATOM 814 C CA . TYR A 1 107 ? 17.057 -0.962 -5.372 1.00 94.81 107 TYR A CA 1
ATOM 815 C C . TYR A 1 107 ? 16.654 -1.973 -6.456 1.00 94.81 107 TYR A C 1
ATOM 817 O O . TYR A 1 107 ? 17.319 -2.078 -7.488 1.00 94.81 107 TYR A O 1
ATOM 825 N N . ILE A 1 108 ? 15.535 -2.682 -6.271 1.00 94.06 108 ILE A N 1
ATOM 826 C CA . ILE A 1 108 ? 15.037 -3.660 -7.250 1.00 94.06 108 ILE A CA 1
ATOM 827 C C . ILE A 1 108 ? 14.635 -2.980 -8.562 1.00 94.06 108 ILE A C 1
ATOM 829 O O . ILE A 1 108 ? 14.958 -3.497 -9.632 1.00 94.06 108 ILE A O 1
ATOM 833 N N . GLN A 1 109 ? 13.962 -1.831 -8.501 1.00 91.94 109 GLN A N 1
ATOM 834 C CA . GLN A 1 109 ? 13.569 -1.059 -9.683 1.00 91.94 109 GLN A CA 1
ATOM 835 C C . GLN A 1 109 ? 14.791 -0.627 -10.500 1.00 91.94 109 GLN A C 1
ATOM 837 O O . GLN A 1 109 ? 14.779 -0.758 -11.724 1.00 91.94 109 GLN A O 1
ATOM 842 N N . ASN A 1 110 ? 15.865 -0.204 -9.831 1.00 92.25 110 ASN A N 1
ATOM 843 C CA . ASN A 1 110 ? 17.104 0.208 -10.488 1.00 92.25 110 ASN A CA 1
ATOM 844 C C . ASN A 1 110 ? 17.908 -0.981 -11.039 1.00 92.25 110 ASN A C 1
ATOM 846 O O . ASN A 1 110 ? 18.451 -0.892 -12.138 1.00 92.25 110 ASN A O 1
ATOM 850 N N . ALA A 1 111 ? 17.978 -2.098 -10.308 1.00 93.50 111 ALA A N 1
ATOM 851 C CA . ALA A 1 111 ? 18.799 -3.250 -10.689 1.00 93.50 111 ALA A CA 1
ATOM 852 C C . ALA A 1 111 ? 18.117 -4.194 -11.697 1.00 93.50 111 ALA A C 1
ATOM 854 O O . ALA A 1 111 ? 18.768 -4.710 -12.602 1.00 93.50 111 ALA A O 1
ATOM 855 N N . LYS A 1 112 ? 16.810 -4.447 -11.539 1.00 90.56 112 LYS A N 1
ATOM 856 C CA . LYS A 1 112 ? 16.033 -5.416 -12.342 1.00 90.56 112 LYS A CA 1
ATOM 857 C C . LYS A 1 112 ? 14.990 -4.763 -13.255 1.00 90.56 112 LYS A C 1
ATOM 859 O O . LYS A 1 112 ? 14.325 -5.457 -14.024 1.00 90.56 112 LYS A O 1
ATOM 864 N N . GLY A 1 113 ? 14.853 -3.440 -13.195 1.00 89.25 113 GLY A N 1
ATOM 865 C CA . GLY A 1 113 ? 13.950 -2.665 -14.037 1.00 89.25 113 GLY A CA 1
ATOM 866 C C . GLY A 1 113 ? 12.503 -2.598 -13.538 1.00 89.25 113 GLY A C 1
ATOM 867 O O . GLY A 1 113 ? 12.065 -3.303 -12.625 1.00 89.25 113 GLY A O 1
ATOM 868 N N . TRP A 1 114 ? 11.727 -1.742 -14.203 1.00 89.69 114 TRP A N 1
ATOM 869 C CA . TRP A 1 114 ? 10.354 -1.385 -13.832 1.00 89.69 114 TRP A CA 1
ATOM 870 C C . TRP A 1 114 ? 9.346 -2.538 -13.923 1.00 89.69 114 TRP A C 1
ATOM 872 O O . TRP A 1 114 ? 8.385 -2.567 -13.158 1.00 89.69 114 TRP A O 1
ATOM 882 N N . VAL A 1 115 ? 9.571 -3.518 -14.809 1.00 90.75 115 VAL A N 1
ATOM 883 C CA . VAL A 1 115 ? 8.690 -4.695 -14.941 1.00 90.75 115 VAL A CA 1
ATOM 884 C C . VAL A 1 115 ? 8.686 -5.515 -13.654 1.00 90.75 115 VAL A C 1
ATOM 886 O O . VAL A 1 115 ? 7.623 -5.849 -13.137 1.00 90.75 115 VAL A O 1
ATOM 889 N N . VAL A 1 116 ? 9.866 -5.811 -13.103 1.00 92.12 116 VAL A N 1
ATOM 890 C CA . VAL A 1 116 ? 9.979 -6.556 -11.842 1.00 92.12 116 VAL A CA 1
ATOM 891 C C . VAL A 1 116 ? 9.549 -5.673 -10.672 1.00 92.12 116 VAL A C 1
ATOM 893 O O . VAL A 1 116 ? 8.800 -6.124 -9.807 1.00 92.12 116 VAL A O 1
ATOM 896 N N . GLY A 1 117 ? 9.953 -4.399 -10.681 1.00 91.69 117 GLY A N 1
ATOM 897 C CA . GLY A 1 117 ? 9.622 -3.441 -9.627 1.00 91.69 117 GLY A CA 1
ATOM 898 C C . GLY A 1 117 ? 8.119 -3.236 -9.410 1.00 91.69 117 GLY A C 1
ATOM 899 O O . GLY A 1 117 ? 7.678 -3.190 -8.265 1.00 91.69 117 GLY A O 1
ATOM 900 N N . PHE A 1 118 ? 7.320 -3.159 -10.478 1.00 91.38 118 PHE A N 1
ATOM 901 C CA . PHE A 1 118 ? 5.858 -3.054 -10.367 1.00 91.38 118 PHE A CA 1
ATOM 902 C C . PHE A 1 118 ? 5.153 -4.409 -10.226 1.00 91.38 118 PHE A C 1
ATOM 904 O O . PHE A 1 118 ? 4.039 -4.456 -9.704 1.00 91.38 118 PHE A O 1
ATOM 911 N N . GLY A 1 119 ? 5.796 -5.510 -10.622 1.00 93.38 119 GLY A N 1
ATOM 912 C CA . GLY A 1 119 ? 5.234 -6.854 -10.480 1.00 93.38 119 GLY A CA 1
ATOM 913 C C . GLY A 1 119 ? 5.102 -7.297 -9.023 1.00 93.38 119 GLY A C 1
ATOM 914 O O . GLY A 1 119 ? 4.080 -7.871 -8.649 1.00 93.38 119 GLY A O 1
ATOM 915 N N . ILE A 1 120 ? 6.084 -6.977 -8.171 1.00 93.69 120 ILE A N 1
ATOM 916 C CA . ILE A 1 120 ? 6.061 -7.376 -6.752 1.00 93.69 120 ILE A CA 1
ATOM 917 C C . ILE A 1 120 ? 4.830 -6.793 -6.020 1.00 93.69 120 ILE A C 1
ATOM 919 O O . ILE A 1 120 ? 4.084 -7.576 -5.427 1.00 93.69 120 ILE A O 1
ATOM 923 N N . PRO A 1 121 ? 4.528 -5.476 -6.090 1.00 92.25 121 PRO A N 1
ATOM 924 C CA . PRO A 1 121 ? 3.298 -4.924 -5.518 1.00 92.25 121 PRO A CA 1
ATOM 925 C C . PRO A 1 121 ? 2.011 -5.557 -6.056 1.00 92.25 121 PRO A C 1
ATOM 927 O O . PRO A 1 121 ? 1.065 -5.728 -5.291 1.00 92.25 121 PRO A O 1
ATOM 930 N N . VAL A 1 122 ? 1.953 -5.916 -7.347 1.00 93.75 122 VAL A N 1
ATOM 931 C CA . VAL A 1 122 ? 0.774 -6.582 -7.936 1.00 93.75 122 VAL A CA 1
ATOM 932 C C . VAL A 1 122 ? 0.543 -7.939 -7.277 1.00 93.75 122 VAL A C 1
ATOM 934 O O . VAL A 1 122 ? -0.570 -8.214 -6.832 1.00 93.75 122 VAL A O 1
ATOM 937 N N . VAL A 1 123 ? 1.588 -8.761 -7.160 1.00 95.19 123 VAL A N 1
ATOM 938 C CA . VAL A 1 123 ? 1.493 -10.086 -6.529 1.00 95.19 123 VAL A CA 1
ATOM 939 C C . VAL A 1 123 ? 1.103 -9.966 -5.055 1.00 95.19 123 VAL A C 1
ATOM 941 O O . VAL A 1 123 ? 0.200 -10.670 -4.607 1.00 95.19 123 VAL A O 1
ATOM 944 N N . LEU A 1 124 ? 1.715 -9.037 -4.314 1.00 93.50 124 LEU A N 1
ATOM 945 C CA . LEU A 1 124 ? 1.382 -8.803 -2.905 1.00 93.50 124 LEU A CA 1
ATOM 946 C C . LEU A 1 124 ? -0.064 -8.324 -2.715 1.00 93.50 124 LEU A C 1
ATOM 948 O O . LEU A 1 124 ? -0.741 -8.791 -1.800 1.00 93.50 124 LEU A O 1
ATOM 952 N N . MET A 1 125 ? -0.564 -7.438 -3.583 1.00 92.50 125 MET A N 1
ATOM 953 C CA . MET A 1 125 ? -1.964 -6.999 -3.541 1.00 92.50 125 MET A CA 1
ATOM 954 C C . MET A 1 125 ? -2.936 -8.141 -3.840 1.00 92.50 125 MET A C 1
ATOM 956 O O . MET A 1 125 ? -3.939 -8.275 -3.143 1.00 92.50 125 MET A O 1
ATOM 960 N N . LEU A 1 126 ? -2.645 -8.980 -4.839 1.00 94.19 126 LEU A N 1
ATOM 961 C CA . LEU A 1 126 ? -3.479 -10.144 -5.156 1.00 94.19 126 LEU A CA 1
ATOM 962 C C . LEU A 1 126 ? -3.495 -11.151 -4.003 1.00 94.19 126 LEU A C 1
ATOM 964 O O . LEU A 1 126 ? -4.559 -11.638 -3.621 1.00 94.19 126 LEU A O 1
ATOM 968 N N . PHE A 1 127 ? -2.331 -11.415 -3.411 1.00 95.69 127 PHE A N 1
ATOM 969 C CA . PHE A 1 127 ? -2.208 -12.288 -2.250 1.00 95.69 127 PHE A CA 1
ATOM 970 C C . PHE A 1 127 ? -3.000 -11.745 -1.052 1.00 95.69 127 PHE A C 1
ATOM 972 O O . PHE A 1 127 ? -3.830 -12.456 -0.487 1.00 95.69 127 PHE A O 1
ATOM 979 N N . SER A 1 128 ? -2.821 -10.463 -0.722 1.00 93.19 128 SER A N 1
ATOM 980 C CA . SER A 1 128 ? -3.557 -9.789 0.354 1.00 93.19 128 SER A CA 1
ATOM 981 C C . SER A 1 128 ? -5.070 -9.815 0.122 1.00 93.19 128 SER A C 1
ATOM 983 O O . SER A 1 128 ? -5.822 -10.167 1.029 1.00 93.19 128 SER A O 1
ATOM 985 N N . SER A 1 129 ? -5.521 -9.518 -1.099 1.00 92.94 129 SER A N 1
ATOM 986 C CA . SER A 1 129 ? -6.939 -9.557 -1.461 1.00 92.94 129 SER A CA 1
ATOM 987 C C . SER A 1 129 ? -7.519 -10.966 -1.326 1.00 92.94 129 SER A C 1
ATOM 989 O O . SER A 1 129 ? -8.599 -11.129 -0.762 1.00 92.94 129 SER A O 1
ATOM 991 N N . THR A 1 130 ? -6.781 -11.992 -1.757 1.00 95.56 130 THR A N 1
ATOM 992 C CA . THR A 1 130 ? -7.199 -13.395 -1.617 1.00 95.56 130 THR A CA 1
ATOM 993 C C . THR A 1 130 ? -7.336 -13.783 -0.147 1.00 95.56 130 THR A C 1
ATOM 995 O O . THR A 1 130 ? -8.361 -14.338 0.244 1.00 95.56 130 THR A O 1
ATOM 998 N N . MET A 1 131 ? -6.353 -13.440 0.692 1.00 94.75 131 MET A N 1
ATOM 999 C CA . MET A 1 131 ? -6.431 -13.698 2.133 1.00 94.75 131 MET A CA 1
ATOM 1000 C C . MET A 1 131 ? -7.598 -12.960 2.796 1.00 94.75 131 MET A C 1
ATOM 1002 O O . MET A 1 131 ? -8.265 -13.531 3.655 1.00 94.75 131 MET A O 1
ATOM 1006 N N . PHE A 1 132 ? -7.879 -11.724 2.380 1.00 91.12 132 PHE A N 1
ATOM 1007 C CA . PHE A 1 132 ? -9.017 -10.959 2.886 1.00 91.12 132 PHE A CA 1
ATOM 1008 C C . PHE A 1 132 ? -10.354 -11.641 2.558 1.00 91.12 132 PHE A C 1
ATOM 1010 O O . PHE A 1 132 ? -11.214 -11.779 3.426 1.00 91.12 132 PHE A O 1
ATOM 1017 N N . PHE A 1 133 ? -10.528 -12.137 1.330 1.00 92.06 133 PHE A N 1
ATOM 1018 C CA . PHE A 1 133 ? -11.743 -12.867 0.958 1.00 92.06 133 PHE A CA 1
ATOM 1019 C C . PHE A 1 133 ? -11.860 -14.219 1.669 1.00 92.06 133 PHE A C 1
ATOM 1021 O O . PHE A 1 133 ? -12.944 -14.558 2.143 1.00 92.06 133 PHE A O 1
ATOM 1028 N N . LEU A 1 134 ? -10.756 -14.958 1.815 1.00 94.00 134 LEU A N 1
ATOM 1029 C CA . LEU A 1 134 ? -10.731 -16.215 2.572 1.00 94.00 134 LEU A CA 1
ATOM 1030 C C . LEU A 1 134 ? -11.030 -16.010 4.064 1.00 94.00 134 LEU A C 1
ATOM 1032 O O . LEU A 1 134 ? -11.639 -16.874 4.688 1.00 94.00 134 LEU A O 1
ATOM 1036 N N . GLY A 1 135 ? -10.638 -14.865 4.629 1.00 89.50 135 GLY A N 1
ATOM 1037 C CA . GLY A 1 135 ? -10.940 -14.468 6.005 1.00 89.50 135 GLY A CA 1
ATOM 1038 C C . GLY A 1 135 ? -12.351 -13.907 6.209 1.00 89.50 135 GLY A C 1
ATOM 1039 O O . GLY A 1 135 ? -12.788 -13.787 7.350 1.00 89.50 135 GLY A O 1
ATOM 1040 N N . SER A 1 136 ? -13.096 -13.622 5.133 1.00 88.88 136 SER A N 1
ATOM 1041 C CA . SER A 1 136 ? -14.458 -13.071 5.187 1.00 88.88 136 SER A CA 1
ATOM 1042 C C . SER A 1 136 ? -15.429 -13.763 6.163 1.00 88.88 136 SER A C 1
ATOM 1044 O O . SER A 1 136 ? -16.153 -13.038 6.852 1.00 88.88 136 SER A O 1
ATOM 1046 N N . PRO A 1 137 ? -15.476 -15.109 6.290 1.00 86.12 137 PRO A N 1
ATOM 1047 C CA . PRO A 1 137 ? -16.364 -15.763 7.256 1.00 86.12 137 PRO A CA 1
ATOM 1048 C C . PRO A 1 137 ? -15.983 -15.522 8.724 1.00 86.12 137 PRO A C 1
ATOM 1050 O O . PRO A 1 137 ? -16.833 -15.691 9.593 1.00 86.12 137 PRO A O 1
ATOM 1053 N N . LEU A 1 138 ? -14.741 -15.123 9.014 1.00 86.44 138 LEU A N 1
ATOM 1054 C CA . LEU A 1 138 ? -14.263 -14.843 10.374 1.00 86.44 138 LEU A CA 1
ATOM 1055 C C . LEU A 1 138 ? -14.531 -13.395 10.806 1.00 86.44 138 LEU A C 1
ATOM 1057 O O . LEU A 1 138 ? -14.382 -13.067 11.981 1.00 86.44 138 LEU A O 1
ATOM 1061 N N . TYR A 1 139 ? -14.894 -12.518 9.868 1.00 86.00 139 TYR A N 1
ATOM 1062 C CA . TYR A 1 139 ? -15.072 -11.099 10.142 1.00 86.00 139 TYR A CA 1
ATOM 1063 C C . TYR A 1 139 ? -16.445 -10.779 10.722 1.00 86.00 139 TYR A C 1
ATOM 1065 O O . TYR A 1 139 ? -17.487 -11.226 10.234 1.00 86.00 139 TYR A O 1
ATOM 1073 N N . ILE A 1 140 ? -16.448 -9.897 11.717 1.00 81.94 140 ILE A N 1
ATOM 1074 C CA . ILE A 1 140 ? -17.663 -9.340 12.294 1.00 81.94 140 ILE A CA 1
ATOM 1075 C C . ILE A 1 140 ? -18.206 -8.278 11.333 1.00 81.94 140 ILE A C 1
ATOM 1077 O O . ILE A 1 140 ? -17.558 -7.260 11.074 1.00 81.94 140 ILE A O 1
ATOM 1081 N N . LYS A 1 141 ? -19.406 -8.515 10.792 1.00 79.50 141 LYS A N 1
ATOM 1082 C CA . LYS A 1 141 ? -20.077 -7.610 9.849 1.00 79.50 141 LYS A CA 1
ATOM 1083 C C . LYS A 1 141 ? -20.919 -6.596 10.615 1.00 79.50 141 LYS A C 1
ATOM 1085 O O . LYS A 1 141 ? -21.936 -6.947 11.209 1.00 79.50 141 LYS A O 1
ATOM 1090 N N . MET A 1 142 ? -20.506 -5.333 10.598 1.00 69.50 142 MET A N 1
ATOM 1091 C CA . MET A 1 142 ? -21.284 -4.258 11.208 1.00 69.50 142 MET A CA 1
ATOM 1092 C C . MET A 1 142 ? -22.501 -3.890 10.358 1.00 69.50 142 MET A C 1
ATOM 1094 O O . MET A 1 142 ? -22.445 -3.873 9.128 1.00 69.50 142 MET A O 1
ATOM 1098 N N . LYS A 1 143 ? -23.611 -3.560 11.026 1.00 72.44 143 LYS A N 1
ATOM 1099 C CA . LYS A 1 143 ? -24.796 -3.002 10.369 1.00 72.44 143 LYS A CA 1
ATOM 1100 C C . LYS A 1 143 ? -24.453 -1.612 9.831 1.00 72.44 143 LYS A C 1
ATOM 1102 O O . LYS A 1 143 ? -23.809 -0.829 10.526 1.00 72.44 143 LYS A O 1
ATOM 1107 N N . ALA A 1 144 ? -24.884 -1.305 8.609 1.00 63.91 144 ALA A N 1
ATOM 1108 C CA . ALA A 1 144 ? -24.619 -0.013 7.986 1.00 63.91 144 ALA A CA 1
ATOM 1109 C C . ALA A 1 144 ? -25.128 1.134 8.879 1.00 63.91 144 ALA A C 1
ATOM 1111 O O . ALA A 1 144 ? -26.324 1.225 9.163 1.00 63.91 144 ALA A O 1
ATOM 1112 N N . LYS A 1 145 ? -24.217 2.004 9.332 1.00 62.09 145 LYS A N 1
ATOM 1113 C CA . LYS A 1 145 ? -24.577 3.308 9.903 1.00 62.09 145 LYS A CA 1
ATOM 1114 C C . LYS A 1 145 ? -24.980 4.255 8.769 1.00 62.09 145 LYS A C 1
ATOM 1116 O O . LYS A 1 145 ? -24.465 4.149 7.658 1.00 62.09 145 LYS A O 1
ATOM 1121 N N . SER A 1 146 ? -25.897 5.178 9.056 1.00 60.09 146 SER A N 1
ATOM 1122 C CA . SER A 1 146 ? -26.310 6.243 8.134 1.00 60.09 146 SER A CA 1
ATOM 1123 C C . SER A 1 146 ? -25.094 6.971 7.549 1.00 60.09 146 SER A C 1
ATOM 1125 O O . SER A 1 146 ? -24.173 7.325 8.287 1.00 60.09 146 SER A O 1
ATOM 1127 N N . SER A 1 147 ? -25.088 7.185 6.231 1.00 66.44 147 SER A N 1
ATOM 1128 C CA . SER A 1 147 ? -23.945 7.760 5.514 1.00 66.44 147 SER A CA 1
ATOM 1129 C C . SER A 1 147 ? -23.628 9.177 6.001 1.00 66.44 147 SER A C 1
ATOM 1131 O O . SER A 1 147 ? -24.485 10.060 5.986 1.00 66.44 147 SER A O 1
ATOM 1133 N N . LEU A 1 148 ? -22.368 9.407 6.385 1.00 68.25 148 LEU A N 1
ATOM 1134 C CA . LEU A 1 148 ? -21.855 10.728 6.765 1.00 68.25 148 LEU A CA 1
ATOM 1135 C C . LEU A 1 148 ? -22.024 11.753 5.635 1.00 68.25 148 LEU A C 1
ATOM 1137 O O . LEU A 1 148 ? -22.271 12.925 5.902 1.00 68.25 148 LEU A O 1
ATOM 1141 N N . LEU A 1 149 ? -21.963 11.311 4.374 1.00 72.81 149 LEU A N 1
ATOM 1142 C CA . LEU A 1 149 ? -22.175 12.173 3.209 1.00 72.81 149 LEU A CA 1
ATOM 1143 C C . LEU A 1 149 ? -23.615 12.674 3.117 1.00 72.81 149 LEU A C 1
ATOM 1145 O O . LEU A 1 149 ? -23.837 13.807 2.705 1.00 72.81 149 LEU A O 1
ATOM 1149 N N . THR A 1 150 ? -24.590 11.868 3.543 1.00 73.31 150 THR A N 1
ATOM 1150 C CA . THR A 1 150 ? -25.982 12.317 3.650 1.00 73.31 150 THR A CA 1
ATOM 1151 C C . THR A 1 150 ? -26.107 13.405 4.711 1.00 73.31 150 THR A C 1
ATOM 1153 O O . THR A 1 150 ? -26.791 14.392 4.471 1.00 73.31 150 THR A O 1
ATOM 1156 N N . GLY A 1 151 ? -25.389 13.281 5.83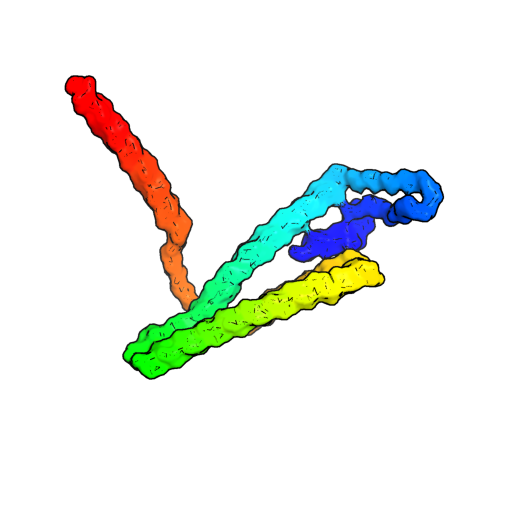2 1.00 72.69 151 GLY A N 1
ATOM 1157 C CA . GLY A 1 151 ? -25.310 14.332 6.849 1.00 72.69 151 GLY A CA 1
ATOM 1158 C C . GLY A 1 151 ? -24.699 15.629 6.310 1.00 72.69 151 GLY A C 1
ATOM 1159 O O . GLY A 1 151 ? -25.284 16.695 6.473 1.00 72.69 151 GLY A O 1
ATOM 1160 N N . PHE A 1 152 ? -23.577 15.555 5.587 1.00 76.62 152 PHE A N 1
ATOM 1161 C CA . PHE A 1 152 ? -22.988 16.737 4.941 1.00 76.62 152 PHE A CA 1
ATOM 1162 C C . PHE A 1 152 ? -23.917 17.359 3.892 1.00 76.62 152 PHE A C 1
ATOM 1164 O O . PHE A 1 152 ? -24.075 18.577 3.868 1.00 76.62 152 PHE A O 1
ATOM 1171 N N . ALA A 1 153 ? -24.574 16.545 3.063 1.00 76.75 153 ALA A N 1
ATOM 1172 C CA . ALA A 1 153 ? -25.550 17.027 2.092 1.00 76.75 153 ALA A CA 1
ATOM 1173 C C . ALA A 1 153 ? -26.738 17.715 2.782 1.00 76.75 153 ALA A C 1
ATOM 1175 O O . ALA A 1 153 ? -27.159 18.782 2.344 1.00 76.75 153 ALA A O 1
ATOM 1176 N N . GLN A 1 154 ? -27.230 17.160 3.893 1.00 80.12 154 GLN A N 1
ATOM 1177 C CA . GLN A 1 154 ? -28.288 17.770 4.700 1.00 80.12 154 G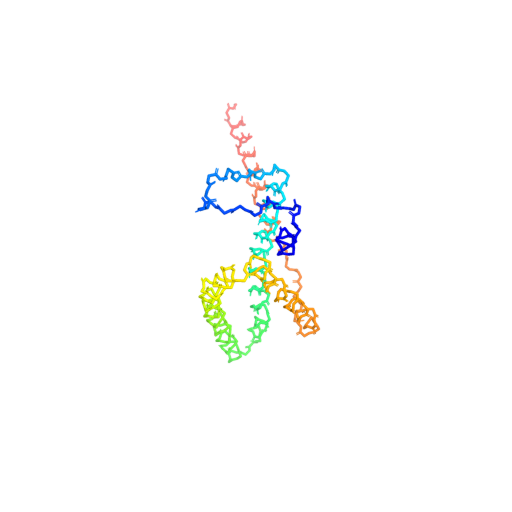LN A CA 1
ATOM 1178 C C . GLN A 1 154 ? -27.858 19.114 5.287 1.00 80.12 154 GLN A C 1
ATOM 1180 O O . GLN A 1 154 ? -28.633 20.061 5.226 1.00 80.12 154 GLN A O 1
ATOM 1185 N N . VAL A 1 155 ? -26.626 19.232 5.792 1.00 83.75 155 VAL A N 1
ATOM 1186 C CA . VAL A 1 155 ? -26.095 20.504 6.314 1.00 83.75 155 VAL A CA 1
ATOM 1187 C C . VAL A 1 155 ? -25.951 21.542 5.198 1.00 83.75 155 VAL A C 1
ATOM 1189 O O . VAL A 1 155 ? -26.359 22.684 5.377 1.00 83.75 155 VAL A O 1
ATOM 1192 N N . ILE A 1 156 ? -25.444 21.159 4.022 1.00 82.50 156 ILE A N 1
ATOM 1193 C CA . ILE A 1 156 ? -25.327 22.070 2.869 1.00 82.50 156 ILE A CA 1
ATOM 1194 C C . ILE A 1 156 ? -26.711 22.548 2.406 1.00 82.50 156 ILE A C 1
ATOM 1196 O O . ILE A 1 156 ? -26.902 23.734 2.135 1.00 82.50 156 ILE A O 1
ATOM 1200 N N . VAL A 1 157 ? -27.685 21.639 2.328 1.00 82.00 157 VAL A N 1
ATOM 1201 C CA . VAL A 1 157 ? -29.068 21.979 1.969 1.00 82.00 157 VAL A CA 1
ATOM 1202 C C . VAL A 1 157 ? -29.696 22.882 3.031 1.00 82.00 157 VAL A C 1
ATOM 1204 O O . VAL A 1 157 ? -30.313 23.878 2.669 1.00 82.00 157 VAL A O 1
ATOM 1207 N N . ALA A 1 158 ? -29.496 22.591 4.318 1.00 80.50 158 ALA A N 1
ATOM 1208 C CA . ALA A 1 158 ? -30.011 23.404 5.416 1.00 80.50 158 ALA A CA 1
ATOM 1209 C C . ALA A 1 158 ? -29.435 24.827 5.397 1.00 80.50 158 ALA A C 1
ATOM 1211 O O . ALA A 1 158 ? -30.198 25.779 5.513 1.00 80.50 158 ALA A O 1
ATOM 1212 N N . ILE A 1 159 ? -28.129 24.986 5.154 1.00 82.44 159 ILE A N 1
ATOM 1213 C CA . ILE A 1 159 ? -27.485 26.305 5.036 1.00 82.44 159 ILE A CA 1
ATOM 1214 C C . ILE A 1 159 ? -28.048 27.087 3.846 1.00 82.44 159 ILE A C 1
ATOM 1216 O O . ILE A 1 159 ? -28.344 28.272 3.972 1.00 82.44 159 ILE A O 1
ATOM 1220 N N . ASN A 1 160 ? -28.206 26.450 2.684 1.00 79.62 160 ASN A N 1
ATOM 1221 C CA . ASN A 1 160 ? -28.762 27.131 1.514 1.00 79.62 160 ASN A CA 1
ATOM 1222 C C . ASN A 1 160 ? -30.230 27.516 1.719 1.00 79.62 160 ASN A C 1
ATOM 1224 O O . ASN A 1 160 ? -30.631 28.607 1.317 1.00 79.62 160 ASN A O 1
ATOM 1228 N N . LEU A 1 161 ? -31.004 26.657 2.385 1.00 77.88 161 LEU A N 1
ATOM 1229 C CA . LEU A 1 161 ? -32.387 26.947 2.734 1.00 77.88 161 LEU A CA 1
ATOM 1230 C C . LEU A 1 161 ? -32.457 28.120 3.720 1.00 77.88 161 LEU A C 1
ATOM 1232 O O . LEU A 1 161 ? -33.159 29.081 3.442 1.00 77.88 161 LEU A O 1
ATOM 1236 N N . GLU A 1 162 ? -31.667 28.104 4.798 1.00 77.88 162 GLU A N 1
ATOM 1237 C CA . GLU A 1 162 ? -31.602 29.177 5.803 1.00 77.88 162 GLU A CA 1
ATOM 1238 C C . GLU A 1 162 ? -31.154 30.517 5.200 1.00 77.88 162 GLU A C 1
ATOM 1240 O O . GLU A 1 162 ? -31.718 31.575 5.503 1.00 77.88 162 GLU A O 1
ATOM 1245 N N . LYS A 1 163 ? -30.182 30.484 4.283 1.00 73.19 163 LYS A N 1
ATOM 1246 C CA . LYS A 1 163 ? -29.727 31.666 3.543 1.00 73.19 163 LYS A CA 1
ATOM 1247 C C . LYS A 1 163 ? -30.836 32.239 2.656 1.00 73.19 163 LYS A C 1
ATOM 1249 O O . LYS A 1 163 ? -30.957 33.452 2.521 1.00 73.19 163 LYS A O 1
ATOM 1254 N N . GLN A 1 164 ? -31.677 31.386 2.081 1.00 70.62 164 GLN A N 1
ATOM 1255 C CA . GLN A 1 164 ? -32.810 31.809 1.263 1.00 70.62 164 GLN A CA 1
ATOM 1256 C C . GLN A 1 164 ? -33.953 32.381 2.121 1.00 70.62 164 GLN A C 1
ATOM 1258 O O . GLN A 1 164 ? -34.530 33.406 1.756 1.00 70.62 164 GLN A O 1
ATOM 1263 N N . THR A 1 165 ? -34.232 31.802 3.294 1.00 67.75 165 THR A N 1
ATOM 1264 C CA . THR A 1 165 ? -35.247 32.322 4.228 1.00 67.75 165 THR A CA 1
ATOM 1265 C C . THR A 1 165 ? -34.842 33.659 4.850 1.00 67.75 165 THR A C 1
ATOM 1267 O O . THR A 1 165 ? -35.685 34.538 5.004 1.00 67.75 165 THR A O 1
ATOM 1270 N N . SER A 1 166 ? -33.559 33.846 5.172 1.00 68.56 166 SER A N 1
ATOM 1271 C CA . SER A 1 166 ? -33.030 35.108 5.720 1.00 68.56 166 SER A CA 1
ATOM 1272 C C . SER A 1 166 ? -33.034 36.247 4.694 1.00 68.56 166 SER A C 1
ATOM 1274 O O . SER A 1 166 ? -33.414 37.364 5.037 1.00 68.56 166 SER A O 1
ATOM 1276 N N . ILE A 1 167 ? -32.724 35.971 3.421 1.00 65.88 167 ILE A N 1
ATOM 1277 C CA . ILE A 1 167 ? -32.834 36.961 2.332 1.00 65.88 167 ILE A CA 1
ATOM 1278 C C . ILE A 1 167 ? -34.296 37.388 2.111 1.00 65.88 167 ILE A C 1
ATOM 1280 O O . ILE A 1 167 ? -34.573 38.579 1.968 1.00 65.88 167 ILE A O 1
ATOM 1284 N N . LEU A 1 168 ? -35.244 36.443 2.131 1.00 59.91 168 LEU A N 1
ATOM 1285 C CA . LEU A 1 168 ? -36.677 36.746 2.002 1.00 59.91 168 LEU A CA 1
ATOM 1286 C C . LEU A 1 168 ? -37.230 37.503 3.224 1.00 59.91 168 LEU A C 1
ATOM 1288 O O . LEU A 1 168 ? -38.057 38.403 3.068 1.00 59.91 168 LEU A O 1
ATOM 1292 N N . ALA A 1 169 ? -36.742 37.205 4.432 1.00 63.44 169 ALA A N 1
ATOM 1293 C CA . ALA A 1 169 ? -37.103 37.935 5.647 1.00 63.44 169 ALA A CA 1
ATOM 1294 C C . ALA A 1 169 ? -36.580 39.385 5.633 1.00 63.44 169 ALA A C 1
ATOM 1296 O O . ALA A 1 169 ? -37.334 40.306 5.946 1.00 63.44 169 ALA A O 1
ATOM 1297 N N . SER A 1 170 ? -35.336 39.621 5.196 1.00 60.72 170 SER A N 1
ATOM 1298 C CA . SER A 1 170 ? -34.794 40.980 5.034 1.00 60.72 170 SER A CA 1
ATOM 1299 C C . SER A 1 170 ? -35.490 41.780 3.926 1.00 60.72 170 SER A C 1
ATOM 1301 O O . SER A 1 170 ? -35.635 42.991 4.064 1.00 60.72 170 SER A O 1
ATOM 1303 N N . ALA A 1 171 ? -35.973 41.125 2.864 1.00 57.34 171 ALA A N 1
ATOM 1304 C CA . ALA A 1 171 ? -36.757 41.776 1.810 1.00 57.34 171 ALA A CA 1
ATOM 1305 C C . ALA A 1 171 ? -38.181 42.169 2.257 1.00 57.34 171 ALA A C 1
ATOM 1307 O O . ALA A 1 171 ? -38.753 43.101 1.704 1.00 57.34 171 ALA A O 1
A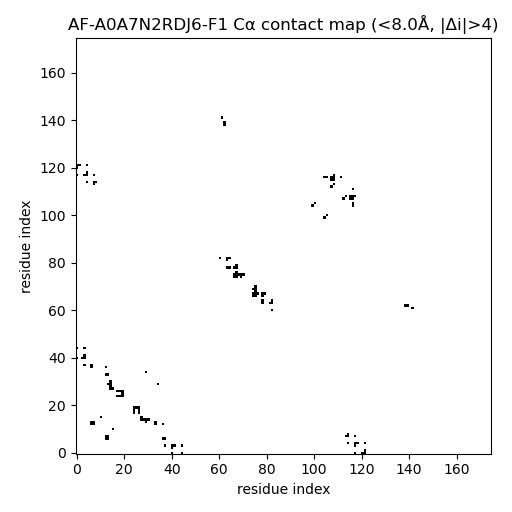TOM 1308 N N . THR A 1 172 ? -38.742 41.494 3.267 1.00 53.22 172 THR A N 1
ATOM 1309 C CA . THR A 1 172 ? -40.098 41.771 3.787 1.00 53.22 172 THR A CA 1
ATOM 1310 C C . THR A 1 172 ? -40.107 42.877 4.854 1.00 53.22 172 THR A C 1
ATOM 1312 O O . THR A 1 172 ? -41.119 43.538 5.036 1.00 53.22 172 THR A O 1
ATOM 1315 N N . ILE A 1 173 ? -38.985 43.108 5.550 1.00 54.47 173 ILE A N 1
ATOM 1316 C CA . ILE A 1 173 ? -38.846 44.152 6.591 1.00 54.47 173 ILE A CA 1
ATOM 1317 C C . ILE A 1 173 ? -38.463 45.524 5.989 1.00 54.47 173 ILE A C 1
ATOM 1319 O O . ILE A 1 173 ? -38.563 46.546 6.660 1.00 54.47 173 ILE A O 1
ATOM 1323 N N . GLY A 1 174 ? -38.026 45.562 4.724 1.00 49.84 174 GLY A N 1
ATOM 1324 C CA . GLY A 1 174 ? -37.628 46.783 4.011 1.00 49.84 174 GLY A CA 1
ATOM 1325 C C . GLY A 1 174 ? -38.720 47.457 3.166 1.00 49.84 174 GLY A C 1
ATOM 1326 O O . GLY A 1 174 ? -38.373 48.328 2.369 1.00 49.84 174 GLY A O 1
ATOM 1327 N N . ILE A 1 175 ? -39.989 47.044 3.295 1.00 44.50 175 ILE A N 1
ATOM 1328 C CA . ILE A 1 175 ? -41.162 47.644 2.628 1.00 44.50 175 ILE A CA 1
ATOM 1329 C C . ILE A 1 175 ? -42.054 48.301 3.678 1.00 44.50 175 ILE A C 1
ATOM 1331 O O . ILE A 1 175 ? -42.327 47.635 4.700 1.00 44.50 175 ILE A O 1
#

Solvent-accessible surface area (backbone atoms only — not comparable to full-atom values): 9984 Å² total; per-residue (Å²): 87,65,64,53,30,47,45,52,66,37,69,85,46,44,62,80,93,64,64,88,85,67,81,85,65,79,68,73,77,70,51,72,66,38,51,51,52,52,50,53,31,51,52,54,34,48,57,52,57,64,54,48,54,63,53,53,53,51,54,56,51,56,64,48,51,65,52,42,74,48,91,46,71,70,48,25,56,51,30,52,50,50,50,52,51,48,53,51,52,50,54,51,52,50,52,54,50,49,56,45,45,70,48,54,46,47,50,41,28,73,75,66,32,60,48,55,43,40,43,55,59,40,54,52,52,52,50,52,51,51,51,52,61,73,44,47,86,80,55,80,81,77,79,86,70,84,57,66,64,58,52,54,50,50,51,54,48,48,53,54,50,52,55,52,52,51,54,55,52,57,62,61,73,75,108

Sequence (175 aa):
MSVLWLTAILPQARPPPCKHNKGGEKCVSPSSAQLALLFSAFVLMSVGADGIRPCSLAFGADQFNQLVQVDDLKVKKRSVKILQTFFNWYYDSVGISVMLAVTVMVYIQNAKGWVVGFGIPVVLMLFSSTMFFLGSPLYIKMKAKSSLLTGFAQVIVAINLEKQTSILASATIGI

pLDDT: mean 83.09, std 12.12, range [44.5, 97.06]

Secondary structure (DSSP, 8-state):
-HHHHHHHH-GGGSPPP--TTSS---PPPPPHHHHHHHHHHHHHHHHHHHHHHHHHHHHHHHHHHGGGSSS-HHHHHHHHHHHHHHHHHHHHHHHHHHHHIIIIIHHHHHHH-HHHHHHHHHHHHHHHHHHHHHHGGGS--PPPPPPHHHHHHHHHHHHHHHHHHHHHHHHHHT-

Nearest PDB structures (foldseek):
  3nyj-assembly1_A-2  TM=4.582E-01  e=7.793E+00  Homo sapiens
  8qbr-assembly1_A  TM=3.302E-01  e=8.318E+00  Nostoc punctiforme

Mean predicted aligned error: 10.68 Å

InterPro domains:
  IPR000109 Proton-dependent oligopeptide transporter family [PF00854] (11-163)
  IPR036259 MFS transporter superfamily [G3DSA:1.20.1250.20] (1-171)
  IPR036259 MFS transporter superfamily [SSF103473] (33-137)